Protein AF-A0A2N0ZY84-F1 (afdb_monomer)

Radius of gyration: 18.48 Å; Cα contacts (8 Å, |Δi|>4): 48; chains: 1; bounding box: 45×20×48 Å

pLDDT: mean 84.38, std 10.61, range [56.88, 94.94]

Mean predicted aligned error: 8.61 Å

Structure (mmCIF, N/CA/C/O backbone):
data_AF-A0A2N0ZY84-F1
#
_entry.id   AF-A0A2N0ZY84-F1
#
loop_
_atom_site.group_PDB
_atom_site.id
_atom_site.type_symbol
_atom_site.label_atom_id
_atom_site.label_alt_id
_atom_site.label_comp_id
_atom_site.label_asym_id
_atom_site.label_entity_id
_atom_site.label_seq_id
_atom_site.pdbx_PDB_ins_code
_atom_site.Cartn_x
_atom_site.Cartn_y
_atom_site.Cartn_z
_atom_site.occupancy
_atom_site.B_iso_or_equiv
_atom_site.auth_seq_id
_atom_site.auth_comp_id
_atom_site.auth_asym_id
_atom_site.auth_atom_id
_atom_site.pdbx_PDB_model_num
ATOM 1 N N . MET A 1 1 ? -33.710 4.261 32.128 1.00 56.88 1 MET A N 1
ATOM 2 C CA . MET A 1 1 ? -32.451 5.043 32.031 1.00 56.88 1 MET A CA 1
ATOM 3 C C . MET A 1 1 ? -31.195 4.219 31.691 1.00 56.88 1 MET A C 1
ATOM 5 O O . MET A 1 1 ? -30.226 4.812 31.250 1.00 56.88 1 MET A O 1
ATOM 9 N N . LYS A 1 2 ? -31.193 2.875 31.777 1.00 60.81 2 LYS A N 1
ATOM 10 C CA . LYS A 1 2 ? -29.988 2.042 31.542 1.00 60.81 2 LYS A CA 1
ATOM 11 C C . LYS A 1 2 ? -29.564 1.852 30.067 1.00 60.81 2 LYS A C 1
ATOM 13 O O . LYS A 1 2 ? -28.384 1.690 29.799 1.00 60.81 2 LYS A O 1
ATOM 18 N N . LYS A 1 3 ? -30.491 1.934 29.097 1.00 60.16 3 LYS A N 1
ATOM 19 C CA . LYS A 1 3 ? -30.196 1.686 27.664 1.00 60.16 3 LYS A CA 1
ATOM 20 C C . LYS A 1 3 ? -29.282 2.737 27.008 1.00 60.16 3 LYS A C 1
ATOM 22 O O . LYS A 1 3 ? -28.582 2.415 26.059 1.00 60.16 3 LYS A O 1
ATOM 27 N N . ARG A 1 4 ? -29.260 3.978 27.517 1.00 63.09 4 ARG A N 1
ATOM 28 C CA . ARG A 1 4 ? -28.435 5.065 26.950 1.00 63.09 4 ARG A CA 1
ATOM 29 C C . ARG A 1 4 ? -26.935 4.879 27.217 1.00 63.09 4 ARG A C 1
ATOM 31 O O . ARG A 1 4 ? -26.132 5.269 26.383 1.00 63.09 4 ARG A O 1
ATOM 38 N N . TYR A 1 5 ? -26.569 4.209 28.312 1.00 69.75 5 TYR A N 1
ATOM 39 C CA . TYR A 1 5 ? -25.170 3.925 28.657 1.00 69.75 5 TYR A CA 1
ATOM 40 C C . TYR A 1 5 ? -24.536 2.821 27.798 1.00 69.75 5 TYR A C 1
ATOM 42 O O . TYR A 1 5 ? -23.319 2.741 27.728 1.00 69.75 5 TYR A O 1
ATOM 50 N N . LEU A 1 6 ? -25.346 1.999 27.119 1.00 75.69 6 LEU A N 1
ATOM 51 C CA . LEU A 1 6 ? -24.882 0.963 26.186 1.00 75.69 6 LEU A CA 1
ATOM 52 C C . LEU A 1 6 ? -24.649 1.495 24.764 1.00 75.69 6 LEU A C 1
ATOM 54 O O . LEU A 1 6 ? -23.871 0.917 24.016 1.00 75.69 6 LEU A O 1
ATOM 58 N N . LEU A 1 7 ? -25.294 2.605 24.392 1.00 85.00 7 LEU A N 1
ATOM 59 C CA . LEU A 1 7 ? -25.163 3.193 23.054 1.00 85.00 7 LEU A CA 1
ATOM 60 C C . LEU A 1 7 ? -23.831 3.915 22.859 1.00 85.00 7 LEU A C 1
ATOM 62 O O . LEU A 1 7 ? -23.264 3.861 21.776 1.00 85.00 7 LEU A O 1
ATOM 66 N N . ILE A 1 8 ? -23.327 4.566 23.908 1.00 88.38 8 ILE A N 1
ATOM 67 C CA . ILE A 1 8 ? -22.067 5.314 23.863 1.00 88.38 8 ILE A CA 1
ATOM 68 C C . ILE A 1 8 ? -20.871 4.404 23.532 1.00 88.38 8 ILE A C 1
ATOM 70 O O . ILE A 1 8 ? -20.206 4.696 22.543 1.00 88.38 8 ILE A O 1
ATOM 74 N N . PRO A 1 9 ? -20.606 3.290 24.252 1.00 90.69 9 PRO A N 1
ATOM 75 C CA . PRO A 1 9 ? -19.473 2.420 23.929 1.00 90.69 9 PRO A CA 1
ATOM 76 C C . PRO A 1 9 ? -19.601 1.777 22.540 1.00 90.69 9 PRO A C 1
ATOM 78 O O . PRO A 1 9 ? -18.600 1.546 21.864 1.00 90.69 9 PRO A O 1
ATOM 81 N N . LEU A 1 10 ? -20.833 1.521 22.090 1.00 91.19 10 LEU A N 1
ATOM 82 C CA . LEU A 1 10 ? -21.098 0.949 20.773 1.00 91.19 10 LEU A CA 1
ATOM 83 C C . LEU A 1 10 ? -20.822 1.959 19.648 1.00 91.19 10 LEU A C 1
ATOM 85 O O . LEU A 1 10 ? -20.181 1.614 18.658 1.00 91.19 10 LEU A O 1
ATOM 89 N N . LEU A 1 11 ? -21.232 3.218 19.830 1.00 93.94 11 LEU A N 1
ATOM 90 C CA . LEU A 1 11 ? -20.908 4.317 18.917 1.00 93.94 11 LEU A CA 1
ATOM 91 C C . LEU A 1 11 ? -19.405 4.589 18.874 1.00 93.94 11 LEU A C 1
ATOM 93 O O . LEU A 1 11 ? -18.852 4.748 17.790 1.00 93.94 11 LEU A O 1
ATOM 97 N N . THR A 1 12 ? -18.722 4.599 20.021 1.00 93.19 12 THR A N 1
ATOM 98 C CA . THR A 1 12 ? -17.269 4.805 20.043 1.00 93.19 12 THR A CA 1
ATOM 99 C C . THR A 1 12 ? -16.529 3.661 19.356 1.00 93.19 12 THR A C 1
ATOM 101 O O . THR A 1 12 ? -15.627 3.924 18.568 1.00 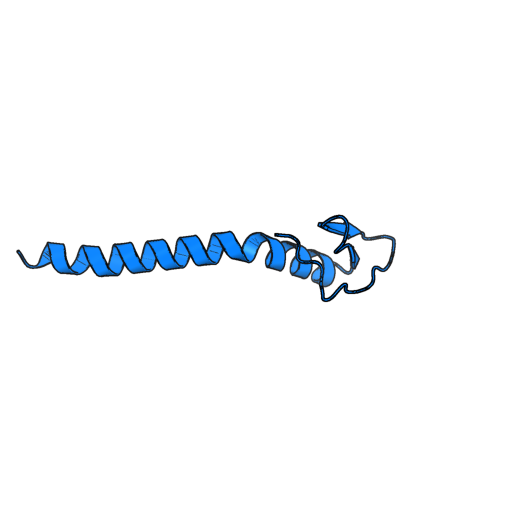93.19 12 THR A O 1
ATOM 104 N N . ALA A 1 13 ? -16.932 2.405 19.583 1.00 93.06 13 ALA A N 1
ATOM 105 C CA . ALA A 1 13 ? -16.343 1.258 18.892 1.00 93.06 13 ALA A CA 1
ATOM 106 C C . ALA A 1 13 ? -16.552 1.347 17.373 1.00 93.06 13 ALA A C 1
ATOM 108 O O . ALA A 1 13 ? -15.612 1.139 16.609 1.00 93.06 13 ALA A O 1
ATOM 109 N N . PHE A 1 14 ? -17.754 1.726 16.933 1.00 94.25 14 PHE A N 1
ATOM 110 C CA . PHE A 1 14 ? -18.056 1.920 15.517 1.00 94.25 14 PHE A CA 1
ATOM 111 C C . PHE A 1 14 ? -17.173 3.001 14.874 1.00 94.25 14 PHE A C 1
ATOM 113 O O . PHE A 1 14 ? -16.599 2.771 13.812 1.00 94.25 14 PHE A O 1
ATOM 120 N N . VAL A 1 15 ? -17.007 4.153 15.534 1.00 94.94 15 VAL A N 1
ATOM 121 C CA . VAL A 1 15 ? -16.150 5.246 15.041 1.00 94.94 15 VAL A CA 1
ATOM 122 C C . VAL A 1 15 ? -14.689 4.805 14.937 1.00 94.94 15 VAL A C 1
ATOM 124 O O . VAL A 1 15 ? -14.043 5.081 13.930 1.00 94.94 15 VAL A O 1
ATOM 127 N N . VAL A 1 16 ? -14.173 4.082 15.933 1.00 93.06 16 VAL A N 1
ATOM 128 C CA . VAL A 1 16 ? -12.793 3.568 15.906 1.00 93.06 16 VAL A CA 1
ATOM 129 C C . VAL A 1 16 ? -12.582 2.609 14.732 1.00 93.06 16 VAL A C 1
ATOM 131 O O . VAL A 1 16 ? -11.588 2.732 14.019 1.00 93.06 16 VAL A O 1
ATOM 134 N N . ILE A 1 17 ? -13.528 1.697 14.486 1.00 90.56 17 ILE A N 1
ATOM 135 C CA . ILE A 1 17 ? -13.460 0.761 13.354 1.00 90.56 17 ILE A CA 1
ATOM 136 C C . ILE A 1 17 ? -13.496 1.517 12.020 1.00 90.56 17 ILE A C 1
ATOM 138 O O . ILE A 1 17 ? -12.705 1.215 11.128 1.00 90.56 17 ILE A O 1
ATOM 142 N N . ALA A 1 18 ? -14.367 2.521 11.890 1.00 86.50 18 ALA A N 1
ATOM 143 C CA . ALA A 1 18 ? -14.466 3.327 10.676 1.00 86.50 18 ALA A CA 1
AT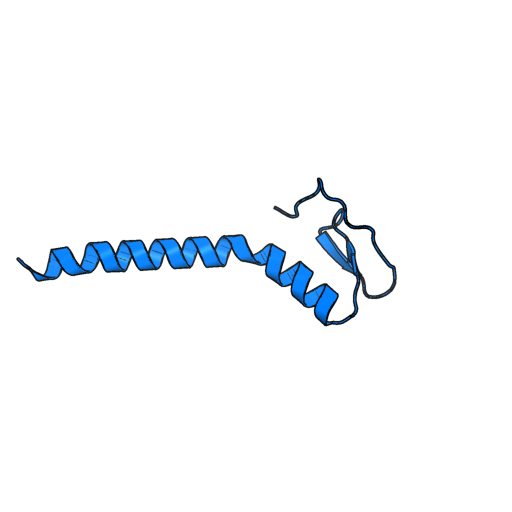OM 144 C C . ALA A 1 18 ? -13.162 4.090 10.377 1.00 86.50 18 ALA A C 1
ATOM 146 O O . ALA A 1 18 ? -12.685 4.067 9.244 1.00 86.50 18 ALA A O 1
ATOM 147 N N . ILE A 1 19 ? -12.548 4.708 11.394 1.00 85.38 19 ILE A N 1
ATOM 148 C CA . ILE A 1 19 ? -11.253 5.398 11.258 1.00 85.38 19 ILE A CA 1
ATOM 149 C C . ILE A 1 19 ? -10.152 4.411 10.851 1.00 85.38 19 ILE A C 1
ATOM 151 O O . ILE A 1 19 ? -9.348 4.706 9.968 1.00 85.38 19 ILE A O 1
ATOM 155 N N . TRP A 1 20 ? -10.127 3.227 11.467 1.00 83.19 20 TRP A N 1
ATOM 156 C CA . TRP A 1 20 ? -9.141 2.197 11.151 1.00 83.19 20 TRP A CA 1
ATOM 157 C C . TRP A 1 20 ? -9.253 1.709 9.699 1.00 83.19 20 TRP A C 1
ATOM 159 O O . TRP A 1 20 ? -8.239 1.577 9.018 1.00 83.19 20 TRP A O 1
ATOM 169 N N . GLN A 1 21 ? -10.473 1.506 9.190 1.00 79.00 21 GLN A N 1
ATOM 170 C CA . GLN A 1 21 ? -10.678 1.109 7.794 1.00 79.00 21 GLN A CA 1
ATOM 171 C C . GLN A 1 21 ? -10.278 2.200 6.796 1.00 79.00 21 GLN A C 1
ATOM 173 O O . GLN A 1 21 ? -9.735 1.879 5.741 1.00 79.00 21 GLN A O 1
ATOM 178 N N . PHE A 1 22 ? -10.504 3.476 7.121 1.00 74.06 22 PHE A N 1
ATOM 179 C CA . PHE A 1 22 ? -10.170 4.583 6.223 1.00 74.06 22 PHE A CA 1
ATOM 180 C C . PHE A 1 22 ? -8.651 4.741 6.037 1.00 74.06 22 PHE A C 1
ATOM 182 O O . PHE A 1 22 ? -8.170 4.900 4.915 1.00 74.06 22 PHE A O 1
ATOM 189 N N . ASN A 1 23 ? -7.886 4.603 7.124 1.00 69.25 23 ASN A N 1
ATOM 190 C CA . ASN A 1 23 ? -6.427 4.757 7.108 1.00 69.25 23 ASN A CA 1
ATOM 191 C C . ASN A 1 23 ? -5.673 3.572 6.472 1.00 69.25 23 ASN A C 1
ATOM 193 O O . ASN A 1 23 ? -4.493 3.699 6.164 1.00 69.25 23 ASN A O 1
ATOM 197 N N . ASN A 1 24 ? -6.327 2.427 6.251 1.00 70.75 24 ASN A N 1
ATOM 198 C CA . ASN A 1 24 ? -5.686 1.239 5.670 1.00 70.75 24 ASN A CA 1
ATOM 199 C C . ASN A 1 24 ? -5.754 1.165 4.136 1.00 70.75 24 ASN A C 1
ATOM 201 O O . ASN A 1 24 ? -5.229 0.221 3.547 1.00 70.75 24 ASN A O 1
ATOM 205 N N . SER A 1 25 ? -6.379 2.136 3.466 1.00 73.06 25 SER A N 1
ATOM 206 C CA 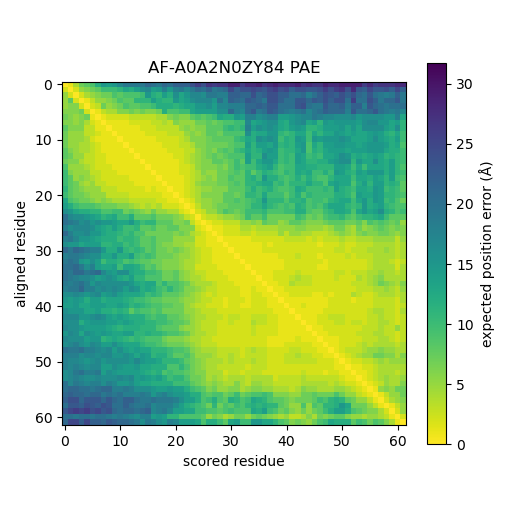. SER A 1 25 ? -6.600 2.084 2.012 1.00 73.06 25 SER A CA 1
ATOM 207 C C . SER A 1 25 ? -5.307 2.037 1.187 1.00 73.06 25 SER A C 1
ATOM 209 O O . SER A 1 25 ? -5.270 1.393 0.138 1.00 73.06 25 SER A O 1
ATOM 211 N N . VAL A 1 26 ? -4.240 2.674 1.665 1.00 73.50 26 VAL A N 1
ATOM 212 C CA . VAL A 1 26 ? -2.932 2.701 0.996 1.00 73.50 26 VAL A CA 1
ATOM 213 C C . VAL A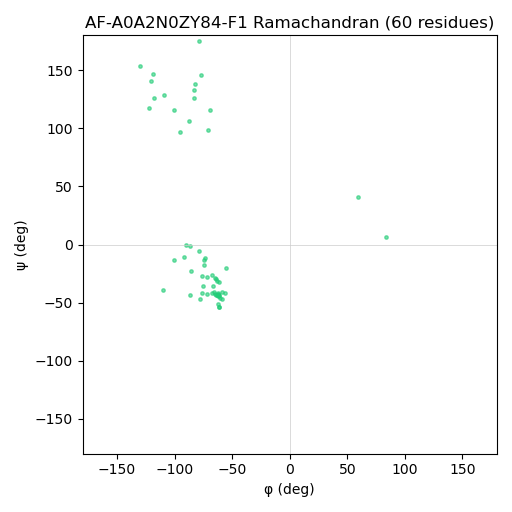 1 26 ? -2.185 1.393 1.215 1.00 73.50 26 VAL A C 1
ATOM 215 O O . VAL A 1 26 ? -1.706 0.796 0.254 1.00 73.50 26 VAL A O 1
ATOM 218 N N . TYR A 1 27 ? -2.144 0.908 2.458 1.00 78.31 27 TYR A N 1
ATOM 219 C CA . TYR A 1 27 ? -1.515 -0.371 2.790 1.00 78.31 27 TYR A CA 1
ATOM 220 C C . TYR A 1 27 ? -2.123 -1.514 1.974 1.00 78.31 27 TYR A C 1
ATOM 222 O O . TYR A 1 27 ? -1.394 -2.307 1.392 1.00 78.31 27 TYR A O 1
ATOM 230 N N . MET A 1 28 ? -3.450 -1.522 1.808 1.00 82.25 28 MET A N 1
ATOM 231 C CA . MET A 1 28 ? -4.111 -2.521 0.966 1.00 82.25 28 MET A CA 1
ATOM 232 C C . MET A 1 28 ? -3.729 -2.440 -0.518 1.00 82.25 28 MET A C 1
ATOM 234 O O . MET A 1 28 ? -3.805 -3.453 -1.208 1.00 82.25 28 MET A O 1
ATOM 238 N N . GLN A 1 29 ? -3.386 -1.260 -1.043 1.00 87.12 29 GLN A N 1
ATOM 239 C CA . GLN A 1 29 ? -2.973 -1.114 -2.443 1.00 87.12 29 GLN A CA 1
ATOM 240 C C . GLN A 1 29 ? -1.547 -1.616 -2.662 1.00 87.12 29 GLN A C 1
ATOM 242 O O . GLN A 1 29 ? -1.306 -2.321 -3.642 1.00 87.12 29 GLN A O 1
ATOM 247 N N . VAL A 1 30 ? -0.640 -1.301 -1.733 1.00 90.12 30 VAL A N 1
ATOM 248 C CA . VAL A 1 30 ? 0.737 -1.810 -1.742 1.00 90.12 30 VAL A CA 1
ATOM 249 C C . VAL A 1 30 ? 0.729 -3.331 -1.638 1.00 90.12 30 VAL A C 1
ATOM 251 O O . VAL A 1 30 ? 1.257 -3.997 -2.525 1.00 90.12 30 VAL A O 1
ATOM 254 N N . ASP A 1 31 ? 0.060 -3.877 -0.619 1.00 89.44 31 ASP A N 1
ATOM 255 C CA . ASP A 1 31 ? 0.003 -5.324 -0.391 1.00 89.44 31 ASP A CA 1
ATOM 256 C C . ASP A 1 31 ? -0.594 -6.046 -1.600 1.00 89.44 31 ASP A C 1
ATOM 258 O O . ASP A 1 31 ? -0.002 -6.989 -2.114 1.00 89.44 31 ASP A O 1
ATOM 262 N N . ARG A 1 32 ? -1.714 -5.548 -2.144 1.00 91.56 32 ARG A N 1
ATOM 263 C CA . ARG A 1 32 ? -2.334 -6.139 -3.340 1.00 91.56 32 ARG A CA 1
ATOM 264 C C . ARG A 1 32 ? -1.392 -6.148 -4.544 1.00 91.56 32 ARG A C 1
ATOM 266 O O . ARG A 1 32 ? -1.399 -7.117 -5.297 1.00 91.56 32 ARG A O 1
ATOM 273 N N . CYS A 1 33 ? -0.633 -5.073 -4.748 1.00 93.56 33 CYS A N 1
ATOM 274 C CA . CYS A 1 33 ? 0.323 -4.988 -5.847 1.00 93.56 33 CYS A CA 1
ATOM 275 C C . CYS A 1 33 ? 1.411 -6.058 -5.709 1.00 93.56 33 CYS A C 1
ATOM 277 O O . CYS A 1 33 ? 1.623 -6.851 -6.628 1.00 93.56 33 CYS A O 1
ATOM 279 N N . LEU A 1 34 ? 2.030 -6.133 -4.529 1.00 92.38 34 LEU A N 1
ATOM 280 C CA . LEU A 1 34 ? 3.108 -7.077 -4.247 1.00 92.38 34 LEU A CA 1
ATOM 281 C C . LEU A 1 34 ? 2.620 -8.534 -4.283 1.0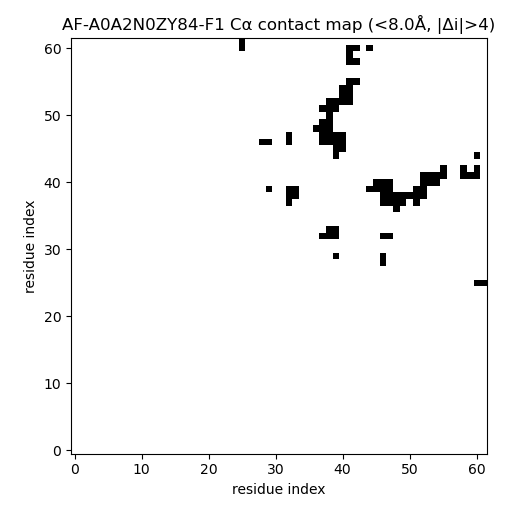0 92.38 34 LEU A C 1
ATOM 283 O O . LEU A 1 34 ? 3.284 -9.384 -4.873 1.00 92.38 34 LEU A O 1
ATOM 287 N N . ASP A 1 35 ? 1.430 -8.815 -3.748 1.00 94.69 35 ASP A N 1
ATOM 288 C CA . ASP A 1 35 ? 0.812 -10.148 -3.782 1.00 94.69 35 ASP A CA 1
ATOM 289 C C . ASP A 1 35 ? 0.470 -10.605 -5.208 1.00 94.69 35 ASP A C 1
ATOM 291 O O . ASP A 1 35 ? 0.469 -11.802 -5.500 1.00 94.69 35 ASP A O 1
ATOM 295 N N . SER A 1 36 ? 0.191 -9.664 -6.117 1.00 94.31 36 SER A N 1
ATOM 296 C CA . SER A 1 36 ? -0.050 -9.965 -7.535 1.00 94.31 36 SER A CA 1
ATOM 297 C C . SER A 1 36 ? 1.231 -10.204 -8.346 1.00 94.31 36 SER A C 1
ATOM 299 O O . SER A 1 36 ? 1.150 -10.609 -9.505 1.00 94.31 36 SER A O 1
ATOM 301 N N . GLY A 1 37 ? 2.405 -10.005 -7.736 1.00 93.38 37 GLY A N 1
ATOM 302 C CA . GLY A 1 37 ? 3.709 -10.106 -8.393 1.00 93.38 37 GLY A CA 1
ATOM 303 C C . GLY A 1 37 ? 4.146 -8.835 -9.127 1.00 93.38 37 GLY A C 1
ATOM 304 O O . GLY A 1 37 ? 5.166 -8.865 -9.814 1.00 93.38 37 GLY A O 1
ATOM 305 N N . GLY A 1 38 ? 3.393 -7.741 -8.987 1.00 94.12 38 GLY A N 1
ATOM 306 C CA . GLY A 1 38 ? 3.781 -6.418 -9.461 1.00 94.12 38 GLY A CA 1
ATOM 307 C C . GLY A 1 38 ? 4.770 -5.738 -8.514 1.00 94.12 38 GLY A C 1
ATOM 308 O O . GLY A 1 38 ? 5.079 -6.226 -7.423 1.00 94.12 38 GLY A O 1
ATOM 309 N N . SER A 1 39 ? 5.257 -4.573 -8.920 1.00 94.75 39 SER A N 1
ATOM 310 C CA . SER A 1 39 ? 6.120 -3.722 -8.112 1.00 94.75 39 SER A CA 1
ATOM 311 C C . SER A 1 39 ? 5.439 -2.382 -7.864 1.00 94.75 39 SER A C 1
ATOM 313 O O . SER A 1 39 ? 5.039 -1.688 -8.793 1.00 94.75 39 SER A O 1
ATOM 315 N N . PHE A 1 40 ? 5.323 -1.984 -6.600 1.00 93.19 40 PHE A N 1
ATOM 316 C CA . PHE A 1 40 ? 4.665 -0.730 -6.244 1.00 93.19 40 PHE A CA 1
ATOM 317 C C . PHE A 1 40 ? 5.622 0.464 -6.377 1.00 93.19 40 PHE A C 1
ATOM 319 O O . PHE A 1 40 ? 6.695 0.468 -5.773 1.00 93.19 40 PHE A O 1
ATOM 326 N N . ASP A 1 41 ? 5.225 1.486 -7.133 1.00 92.88 41 ASP A N 1
ATOM 327 C CA . ASP A 1 41 ? 5.926 2.764 -7.249 1.00 92.88 41 ASP A CA 1
ATOM 328 C C . ASP A 1 41 ? 5.452 3.718 -6.140 1.00 92.88 41 ASP A C 1
ATO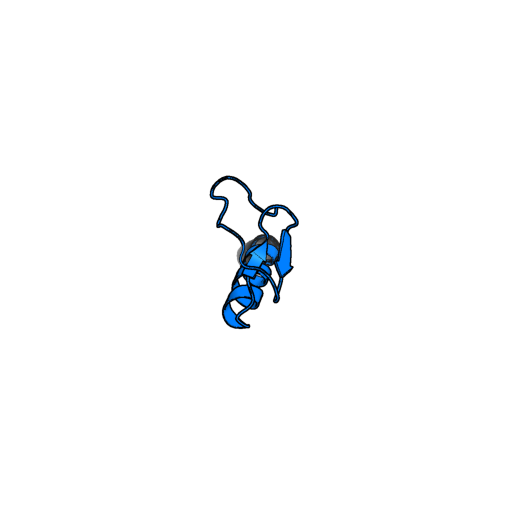M 330 O O . ASP A 1 41 ? 4.352 4.272 -6.182 1.00 92.88 41 ASP A O 1
ATOM 334 N N . TYR A 1 42 ? 6.311 3.930 -5.142 1.00 89.25 42 TYR A N 1
ATOM 335 C CA . TYR A 1 42 ? 6.043 4.804 -3.996 1.00 89.25 42 TYR A CA 1
ATOM 336 C C . TYR A 1 42 ? 6.104 6.302 -4.331 1.00 89.25 42 TYR A C 1
ATOM 338 O O . TYR A 1 42 ? 5.703 7.115 -3.500 1.00 89.25 42 TYR A O 1
ATOM 346 N N . GLN A 1 43 ? 6.615 6.683 -5.506 1.00 88.75 43 GLN A N 1
ATOM 347 C CA . GLN A 1 43 ? 6.649 8.069 -5.974 1.00 88.75 43 GLN A CA 1
ATOM 348 C C . GLN A 1 43 ? 5.358 8.455 -6.695 1.00 88.75 43 GLN A C 1
ATOM 350 O O . GLN A 1 43 ? 4.837 9.548 -6.474 1.00 88.75 43 GLN A O 1
ATOM 355 N N . SER A 1 44 ? 4.843 7.579 -7.560 1.00 90.06 44 SER A N 1
ATOM 356 C CA . SER A 1 44 ? 3.568 7.809 -8.254 1.00 90.06 44 SER A CA 1
ATOM 357 C C . SER A 1 44 ? 2.352 7.237 -7.518 1.00 90.06 44 SER A C 1
ATOM 359 O O . SER A 1 44 ? 1.220 7.574 -7.871 1.00 90.06 44 SER A O 1
ATOM 361 N N . CYS A 1 45 ? 2.574 6.424 -6.481 1.00 89.69 45 CYS A N 1
ATOM 362 C CA . CYS A 1 45 ? 1.549 5.710 -5.719 1.00 89.69 45 CYS A CA 1
ATOM 363 C C . CYS A 1 45 ? 0.710 4.764 -6.584 1.00 89.69 45 CYS A C 1
ATOM 365 O O . CYS A 1 45 ? -0.511 4.680 -6.435 1.00 89.69 45 CYS A O 1
ATOM 367 N N . GLN A 1 46 ? 1.370 4.062 -7.507 1.00 91.88 46 GLN A N 1
ATOM 368 C CA . GLN A 1 46 ? 0.738 3.149 -8.457 1.00 91.88 46 GLN A CA 1
ATOM 369 C C . GLN A 1 46 ? 1.432 1.790 -8.470 1.00 91.88 46 GLN A C 1
ATOM 371 O O . GLN A 1 46 ? 2.617 1.668 -8.174 1.00 91.88 46 GLN A O 1
ATOM 376 N N . CYS A 1 47 ? 0.679 0.755 -8.833 1.00 93.38 47 CYS A N 1
ATOM 377 C CA . CYS A 1 47 ? 1.246 -0.558 -9.104 1.00 93.38 47 CYS A CA 1
ATOM 378 C C . CYS A 1 47 ? 1.770 -0.616 -10.544 1.00 93.38 47 CYS A C 1
ATOM 380 O O . CYS A 1 47 ? 1.054 -0.220 -11.467 1.00 93.38 47 CYS A O 1
ATOM 382 N N . ASP A 1 48 ? 2.989 -1.117 -10.730 1.00 94.94 48 ASP A N 1
ATOM 383 C CA . ASP A 1 48 ? 3.610 -1.351 -12.032 1.00 94.94 48 ASP A CA 1
ATOM 384 C C . ASP A 1 48 ? 3.994 -2.829 -12.168 1.00 94.94 48 ASP A C 1
ATOM 386 O O . ASP A 1 48 ? 4.837 -3.348 -11.440 1.00 94.94 48 ASP A O 1
ATOM 390 N N . ASP A 1 49 ? 3.387 -3.512 -13.135 1.00 94.12 49 ASP A N 1
ATOM 391 C CA . ASP A 1 49 ? 3.643 -4.930 -13.406 1.00 94.12 49 ASP A CA 1
ATOM 392 C C . ASP A 1 49 ? 4.839 -5.162 -14.349 1.00 94.12 49 ASP A C 1
ATOM 394 O O . ASP A 1 49 ? 5.145 -6.302 -14.703 1.00 94.12 49 ASP A O 1
ATOM 398 N N . LYS A 1 50 ? 5.487 -4.095 -14.838 1.00 92.38 50 LYS A N 1
ATOM 399 C CA . LYS A 1 50 ? 6.539 -4.173 -15.867 1.00 92.38 50 LYS A CA 1
ATOM 400 C C . LYS A 1 50 ? 7.926 -3.856 -15.338 1.00 92.38 50 LYS A C 1
ATOM 402 O O . LYS A 1 50 ? 8.887 -4.479 -15.789 1.00 92.38 50 LYS A O 1
ATOM 407 N N . ASN A 1 51 ? 8.043 -2.876 -14.446 1.00 93.06 51 ASN A N 1
ATOM 408 C CA . ASN A 1 51 ? 9.330 -2.426 -13.921 1.00 93.06 51 ASN A CA 1
ATOM 409 C C . ASN A 1 51 ? 9.403 -2.622 -12.413 1.00 93.06 51 ASN A C 1
ATOM 411 O O . ASN A 1 51 ? 8.414 -2.450 -11.712 1.00 93.06 51 ASN A O 1
ATOM 415 N N . ASN A 1 52 ? 10.603 -2.921 -11.920 1.00 92.12 52 ASN A N 1
ATOM 416 C CA . ASN A 1 52 ? 10.872 -2.974 -10.488 1.00 92.12 52 ASN A CA 1
ATOM 417 C C . ASN A 1 52 ? 11.132 -1.565 -9.950 1.00 92.12 52 ASN A C 1
ATOM 419 O O . ASN A 1 52 ? 11.880 -0.796 -10.555 1.00 92.12 52 ASN A O 1
ATOM 423 N N . HIS A 1 53 ? 10.570 -1.275 -8.783 1.00 90.19 53 HIS A N 1
ATOM 424 C CA . HIS A 1 53 ? 10.666 0.007 -8.094 1.00 90.19 53 HIS A CA 1
ATOM 425 C C . HIS A 1 53 ? 11.302 -0.187 -6.723 1.00 90.19 53 HIS A C 1
ATOM 427 O O . HIS A 1 53 ? 11.039 -1.169 -6.026 1.00 90.19 53 HIS A O 1
ATOM 433 N N . GLU A 1 54 ? 12.162 0.747 -6.329 1.00 89.50 54 GLU A N 1
ATOM 434 C CA . GLU A 1 54 ? 12.791 0.706 -5.012 1.00 89.50 54 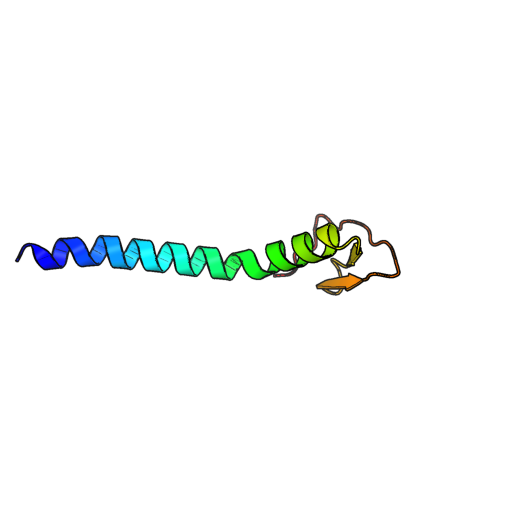GLU A CA 1
ATOM 435 C C . GLU A 1 54 ? 11.820 1.169 -3.922 1.00 89.50 54 GLU A C 1
ATOM 437 O O . GLU A 1 54 ? 11.017 2.087 -4.105 1.00 89.50 54 GLU A O 1
ATOM 442 N N . LEU A 1 55 ? 11.937 0.563 -2.741 1.00 83.62 55 LEU A N 1
ATOM 443 C CA . LEU A 1 55 ? 11.217 1.025 -1.563 1.00 83.62 55 LEU A CA 1
ATOM 444 C C . LEU A 1 55 ? 11.785 2.374 -1.100 1.00 83.62 55 LEU A C 1
ATOM 446 O O . LEU A 1 55 ? 12.916 2.453 -0.617 1.00 83.62 55 LEU A O 1
ATOM 450 N N . ILE A 1 56 ? 10.971 3.428 -1.151 1.00 84.12 56 ILE A N 1
ATOM 451 C CA . ILE A 1 56 ? 11.350 4.754 -0.653 1.00 84.12 56 ILE A CA 1
ATOM 452 C C . ILE A 1 56 ? 10.832 4.912 0.778 1.00 84.12 56 ILE A C 1
ATOM 454 O O . ILE A 1 56 ? 9.697 5.318 1.002 1.00 84.12 56 ILE A O 1
ATOM 458 N N . ALA A 1 57 ? 11.689 4.663 1.772 1.00 73.25 57 ALA A N 1
ATOM 459 C CA . ALA A 1 57 ? 11.317 4.684 3.197 1.00 73.25 57 ALA A CA 1
ATOM 460 C C . ALA A 1 57 ? 10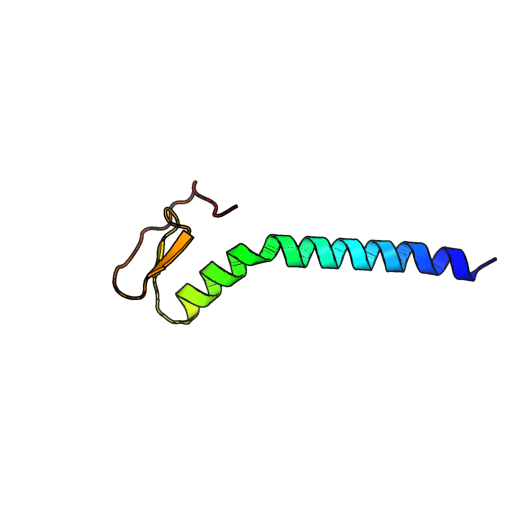.673 6.000 3.689 1.00 73.25 57 ALA A C 1
ATOM 462 O O . ALA A 1 57 ? 10.034 6.030 4.740 1.00 73.25 57 ALA A O 1
ATOM 463 N N . LYS A 1 58 ? 10.874 7.104 2.961 1.00 72.31 58 LYS A N 1
ATOM 464 C CA . LYS A 1 58 ? 10.402 8.442 3.336 1.00 72.31 58 LYS A CA 1
ATOM 465 C C . LYS A 1 58 ? 9.128 8.871 2.609 1.00 72.31 58 LYS A C 1
ATOM 467 O O . LYS A 1 58 ? 8.529 9.860 3.026 1.00 72.31 58 LYS A O 1
ATOM 472 N N . HIS A 1 59 ? 8.725 8.166 1.551 1.00 67.62 59 HIS A N 1
ATOM 473 C CA . HIS A 1 59 ? 7.522 8.507 0.807 1.00 67.62 59 HIS A CA 1
ATOM 474 C C . HIS A 1 59 ? 6.391 7.586 1.234 1.00 67.62 59 HIS A C 1
ATOM 476 O O . HIS A 1 59 ? 6.454 6.369 1.075 1.00 67.62 59 HIS A O 1
ATOM 482 N N . ARG A 1 60 ? 5.371 8.191 1.833 1.00 68.00 60 ARG A N 1
ATOM 483 C CA . ARG A 1 60 ? 4.124 7.522 2.154 1.00 68.00 60 ARG A CA 1
ATOM 484 C C . ARG A 1 60 ? 3.075 8.087 1.206 1.00 68.00 60 ARG A C 1
ATOM 486 O O . ARG A 1 60 ? 3.011 9.302 1.020 1.00 68.00 60 ARG A O 1
ATOM 493 N N . CYS A 1 61 ? 2.366 7.194 0.533 1.00 74.62 61 CYS A N 1
ATOM 494 C CA . CYS A 1 61 ? 1.175 7.552 -0.211 1.00 74.62 61 CYS A CA 1
ATOM 495 C C . CYS A 1 61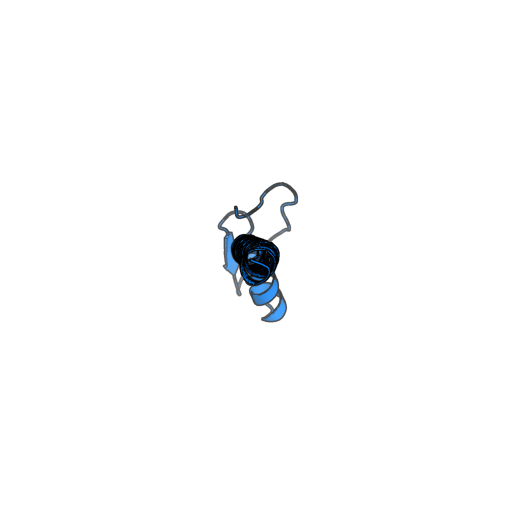 ? 0.123 7.863 0.850 1.00 74.62 61 CYS A C 1
ATOM 497 O O . CYS A 1 61 ? -0.385 6.940 1.468 1.00 74.62 61 CYS A O 1
ATOM 499 N N . ASP A 1 62 ? -0.082 9.138 1.156 1.00 67.25 62 ASP A N 1
ATOM 500 C CA . ASP A 1 62 ? -1.005 9.611 2.193 1.00 67.25 62 ASP A CA 1
ATOM 501 C C . ASP A 1 62 ? -2.169 10.373 1.551 1.00 67.25 62 ASP A C 1
ATOM 503 O O . ASP A 1 62 ? -1.910 11.156 0.605 1.00 67.25 62 ASP A O 1
#

Sequence (62 aa):
MKKRYLLIPLLTAFVVIAIWQFNNSVYMQVDRCLDSGGSFDYQSCQCDDKNNHELIAKHRCD

Foldseek 3Di:
DPVVVVVVVVVVVVVVVVVVVVVCPLVVQCVVLVVVVWAAALVVSHTHRPDHHDDDVPRDPD

Solvent-accessible surface area (backbone atoms only — not comparable to full-atom values): 3767 Å² total; per-residue (Å²): 129,72,71,66,70,58,48,54,62,52,52,52,52,50,51,52,53,53,53,54,58,63,73,41,58,51,59,54,52,49,51,53,22,48,75,72,69,27,23,44,32,48,87,80,64,42,69,32,80,85,56,87,51,71,88,51,94,85,52,72,72,124

Secondary structure (DSSP, 8-state):
-TTHHHHHHHHHHHHHHHHHHHHTHHHHHHHHHHHTT-EEETTTTEEESSS-----TT----